Protein AF-A0AAV5UL45-F1 (afdb_monomer_lite)

pLDDT: mean 77.89, std 11.66, range [34.41, 91.12]

Radius of gyration: 17.94 Å; chains: 1; bounding box: 47×36×34 Å

Sequence (144 aa):
MAHTSVHDEYIKKHRHLAEHFKIYPDEARAEIAKLSVEAQKPAEAILEIIVSVEEPKARFDAIQKIKSDLSAPVKAEIDDHMAKIASKIGILTLEEIIQRLSKLADHIKAHPDEARARVATLSAATQQPAGDILKIFCSDKTAR

Structure (mmCIF, N/CA/C/O backbone):
data_AF-A0AAV5UL45-F1
#
_entry.id   AF-A0AAV5UL45-F1
#
loop_
_atom_site.group_PDB
_atom_site.id
_atom_site.type_symbol
_atom_site.label_atom_id
_atom_site.label_alt_id
_atom_site.label_comp_id
_atom_site.label_asym_id
_atom_site.label_entity_id
_atom_site.label_seq_id
_atom_site.pdbx_PDB_ins_code
_atom_site.Cartn_x
_atom_site.Cartn_y
_atom_site.Cartn_z
_atom_site.occupancy
_atom_site.B_iso_or_equiv
_atom_site.auth_seq_id
_atom_site.auth_comp_id
_atom_site.auth_asym_id
_atom_site.auth_atom_id
_atom_site.pdbx_PDB_model_num
ATOM 1 N N . MET A 1 1 ? 14.324 -21.915 -15.168 1.00 44.31 1 MET A N 1
ATOM 2 C CA . MET A 1 1 ? 12.864 -21.809 -14.949 1.00 44.31 1 MET A CA 1
ATOM 3 C C . MET A 1 1 ? 12.355 -20.775 -15.936 1.00 44.31 1 MET A C 1
ATOM 5 O O . MET A 1 1 ? 13.001 -19.745 -16.054 1.00 44.31 1 MET A O 1
ATOM 9 N N . ALA A 1 2 ? 11.325 -21.077 -16.728 1.00 43.69 2 ALA A N 1
ATOM 10 C CA . ALA A 1 2 ? 10.854 -20.166 -17.772 1.00 43.69 2 ALA A CA 1
ATOM 11 C C . ALA A 1 2 ? 10.256 -18.903 -17.131 1.00 43.69 2 ALA A C 1
ATOM 13 O O . ALA A 1 2 ? 9.296 -19.002 -16.366 1.00 43.69 2 ALA A O 1
ATOM 14 N N . HIS A 1 3 ? 10.851 -17.742 -17.404 1.00 48.44 3 HIS A N 1
ATOM 15 C CA . HIS A 1 3 ? 10.315 -16.455 -16.977 1.00 48.44 3 HIS A CA 1
ATOM 16 C C . HIS A 1 3 ? 9.018 -16.202 -17.751 1.00 48.44 3 HIS A C 1
ATOM 18 O O . HIS A 1 3 ? 9.002 -16.217 -18.981 1.00 48.44 3 HIS A O 1
ATOM 24 N N . THR A 1 4 ? 7.901 -16.0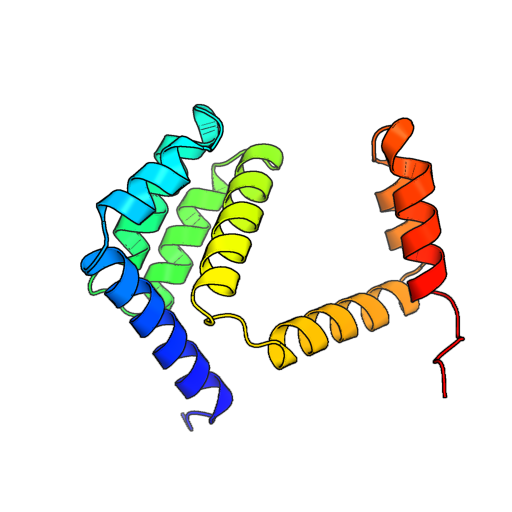76 -17.038 1.00 59.22 4 THR A N 1
ATOM 25 C CA . THR A 1 4 ? 6.629 -15.692 -17.651 1.00 59.22 4 THR A CA 1
ATOM 26 C C . THR A 1 4 ? 6.650 -14.186 -17.903 1.00 59.22 4 THR A C 1
ATOM 28 O O . THR A 1 4 ? 7.216 -13.439 -17.107 1.00 59.22 4 THR A O 1
ATOM 31 N N . SER A 1 5 ? 6.009 -13.712 -18.973 1.00 65.88 5 SER A N 1
ATOM 32 C CA . SER A 1 5 ? 5.936 -12.272 -19.290 1.00 65.88 5 SER A CA 1
ATOM 33 C C . SER A 1 5 ? 5.446 -11.426 -18.107 1.00 65.88 5 SER A C 1
ATOM 35 O O . SER A 1 5 ? 5.954 -10.337 -17.859 1.00 65.88 5 SER A O 1
ATOM 37 N N . VAL A 1 6 ? 4.520 -11.979 -17.320 1.00 58.84 6 VAL A N 1
ATOM 38 C CA . VAL A 1 6 ? 3.988 -11.390 -16.083 1.00 58.84 6 VAL A CA 1
ATOM 39 C C . VAL A 1 6 ? 5.075 -11.196 -15.018 1.00 58.84 6 VAL A C 1
ATOM 41 O O . VAL A 1 6 ? 5.104 -10.181 -14.324 1.00 58.84 6 VAL A O 1
ATOM 44 N N . HIS A 1 7 ? 5.979 -12.164 -14.870 1.00 61.00 7 HIS A N 1
ATOM 45 C CA . HIS A 1 7 ? 7.068 -12.095 -13.900 1.00 61.00 7 HIS A CA 1
ATOM 46 C C . HIS A 1 7 ? 8.117 -11.043 -14.290 1.00 61.00 7 HIS A C 1
ATOM 48 O O . HIS A 1 7 ? 8.574 -10.283 -13.435 1.00 61.00 7 HIS A O 1
ATOM 54 N N . ASP A 1 8 ? 8.451 -10.945 -15.576 1.00 70.50 8 ASP A N 1
ATOM 55 C CA . ASP A 1 8 ? 9.411 -9.953 -16.070 1.00 70.50 8 ASP A CA 1
ATOM 56 C C . ASP A 1 8 ? 8.861 -8.524 -15.974 1.00 70.50 8 ASP A C 1
ATOM 58 O O . ASP A 1 8 ? 9.580 -7.597 -15.589 1.00 70.50 8 ASP A O 1
ATOM 62 N N . GLU A 1 9 ? 7.567 -8.341 -16.251 1.00 70.81 9 GLU A N 1
ATOM 63 C CA . GLU A 1 9 ? 6.887 -7.057 -16.078 1.00 70.81 9 GLU A CA 1
ATOM 64 C C . GLU A 1 9 ? 6.873 -6.616 -14.606 1.00 70.81 9 GLU A C 1
ATOM 66 O O . GLU A 1 9 ? 7.181 -5.461 -14.298 1.00 70.81 9 GLU A O 1
ATOM 71 N N . TYR A 1 10 ? 6.612 -7.548 -13.685 1.00 68.06 10 TYR A N 1
ATOM 72 C CA . TYR A 1 10 ? 6.687 -7.309 -12.244 1.00 68.06 10 TYR A CA 1
ATOM 73 C C . TYR A 1 10 ? 8.091 -6.868 -11.800 1.00 68.06 10 TYR A C 1
ATOM 75 O O . TYR A 1 10 ? 8.235 -5.870 -11.087 1.00 68.06 10 TYR A O 1
ATOM 83 N N . ILE A 1 11 ? 9.146 -7.556 -12.253 1.00 72.06 11 ILE A N 1
ATOM 84 C CA . ILE A 1 11 ? 10.535 -7.182 -11.939 1.00 72.06 11 ILE A C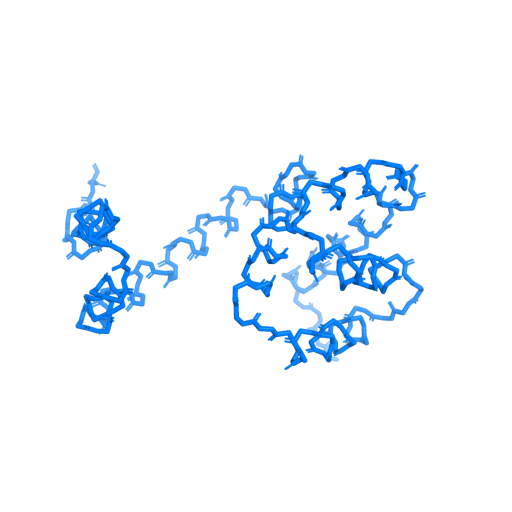A 1
ATOM 85 C C . ILE A 1 11 ? 10.861 -5.790 -12.488 1.00 72.06 11 ILE A C 1
ATOM 87 O O . ILE A 1 11 ? 11.455 -4.969 -11.781 1.00 72.06 11 ILE A O 1
ATOM 91 N N . LYS A 1 12 ? 10.456 -5.498 -13.729 1.00 78.88 12 LYS A N 1
ATOM 92 C CA . LYS A 1 12 ? 10.683 -4.196 -14.368 1.00 78.88 12 LYS A CA 1
ATOM 93 C C . LYS A 1 12 ? 10.020 -3.065 -13.583 1.00 78.88 12 LYS A C 1
ATOM 95 O O . LYS A 1 12 ? 10.658 -2.047 -13.328 1.00 78.88 12 LYS A O 1
ATOM 100 N N . LYS A 1 13 ? 8.780 -3.265 -13.139 1.00 75.25 13 LYS A N 1
ATOM 101 C CA . LYS A 1 13 ? 8.031 -2.328 -12.291 1.00 75.25 13 LYS A CA 1
ATOM 102 C C . LYS A 1 13 ? 8.714 -2.090 -10.944 1.00 75.25 13 LYS A C 1
ATOM 104 O O . LYS A 1 13 ? 8.924 -0.945 -10.561 1.00 75.25 13 LYS A O 1
ATOM 109 N N . HIS A 1 14 ? 9.154 -3.145 -10.260 1.00 74.00 14 HIS A N 1
ATOM 110 C CA . HIS A 1 14 ? 9.906 -3.010 -9.007 1.00 74.00 14 HIS A CA 1
ATOM 111 C C . HIS A 1 14 ? 11.245 -2.286 -9.177 1.00 74.00 14 HIS A C 1
ATOM 113 O O . HIS A 1 14 ? 11.676 -1.556 -8.282 1.00 74.00 14 HIS A O 1
ATOM 119 N N . ARG A 1 15 ? 11.914 -2.475 -10.319 1.00 80.12 15 ARG A N 1
ATOM 120 C CA . ARG A 1 15 ? 13.125 -1.723 -10.656 1.00 80.12 15 ARG A CA 1
ATOM 121 C C . ARG A 1 15 ? 12.807 -0.249 -10.902 1.00 80.12 15 ARG A C 1
ATOM 123 O O . ARG A 1 15 ? 13.486 0.598 -10.339 1.00 80.12 15 ARG A O 1
ATOM 130 N N . HIS A 1 16 ? 11.740 0.044 -11.644 1.00 81.62 16 HIS A N 1
ATOM 131 C CA . HIS A 1 16 ? 11.306 1.414 -11.911 1.00 81.62 16 HIS A CA 1
ATOM 132 C C . HIS A 1 16 ? 10.911 2.164 -10.630 1.00 81.62 16 HIS A C 1
ATOM 134 O O . HIS A 1 16 ? 11.285 3.319 -10.461 1.00 81.62 16 HIS A O 1
ATOM 140 N N . LEU A 1 17 ? 10.238 1.490 -9.685 1.00 79.81 17 LEU A N 1
ATOM 141 C CA . LEU A 1 17 ? 9.935 2.042 -8.358 1.00 79.81 17 LEU A CA 1
ATOM 142 C C . LEU A 1 17 ? 11.215 2.445 -7.615 1.00 79.81 17 LEU A C 1
ATOM 144 O O . LEU A 1 17 ? 11.319 3.548 -7.084 1.00 79.81 17 LEU A O 1
ATOM 148 N N . ALA A 1 18 ? 12.194 1.540 -7.591 1.00 81.06 18 ALA A N 1
ATOM 149 C CA . ALA A 1 18 ? 13.469 1.769 -6.924 1.00 81.06 18 ALA A CA 1
ATOM 150 C C . ALA A 1 18 ? 14.267 2.904 -7.583 1.00 81.06 18 ALA A C 1
ATOM 152 O O . ALA A 1 18 ? 14.852 3.727 -6.887 1.00 81.06 18 ALA A O 1
ATOM 153 N N . GLU A 1 19 ? 14.283 2.968 -8.915 1.00 84.38 19 GLU A N 1
ATOM 154 C CA . GLU A 1 19 ? 14.919 4.049 -9.675 1.00 84.38 19 GLU A CA 1
ATOM 155 C C . GLU A 1 19 ? 14.241 5.396 -9.415 1.00 84.38 19 GLU A C 1
ATOM 157 O O . GLU A 1 19 ? 14.930 6.376 -9.147 1.00 84.38 19 GLU A O 1
ATOM 162 N N . HIS A 1 20 ? 12.907 5.442 -9.412 1.00 83.62 20 HIS A N 1
ATOM 163 C CA . HIS A 1 20 ? 12.154 6.661 -9.128 1.00 83.62 20 HIS A CA 1
ATOM 164 C C . HIS A 1 20 ? 12.525 7.244 -7.759 1.00 83.62 20 HIS A C 1
ATOM 166 O O . HIS A 1 20 ? 12.880 8.416 -7.663 1.00 83.62 20 HIS A O 1
ATOM 172 N N . PHE A 1 21 ? 12.554 6.420 -6.710 1.00 83.25 21 PHE A N 1
ATOM 173 C CA . PHE A 1 21 ? 12.942 6.876 -5.374 1.00 83.25 21 PHE A CA 1
ATOM 174 C C . PHE A 1 21 ? 14.427 7.232 -5.232 1.00 83.25 21 PHE A C 1
ATOM 176 O O . PHE A 1 21 ? 14.770 8.058 -4.389 1.00 83.25 21 PHE A O 1
ATOM 183 N N . LYS A 1 22 ? 15.314 6.667 -6.061 1.00 85.31 22 LYS A N 1
ATOM 184 C CA . LYS A 1 22 ? 16.717 7.112 -6.135 1.00 85.31 22 LYS A CA 1
ATOM 185 C C . LYS A 1 22 ? 16.852 8.495 -6.760 1.00 85.31 22 LYS A C 1
ATOM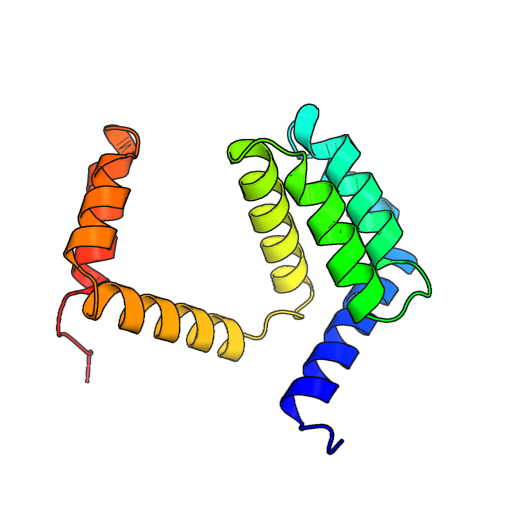 187 O O . LYS A 1 22 ? 17.721 9.256 -6.349 1.00 85.31 22 LYS A O 1
ATOM 192 N N . ILE A 1 23 ? 16.030 8.793 -7.765 1.00 86.81 23 ILE A N 1
ATOM 193 C CA . ILE A 1 23 ? 16.055 10.071 -8.486 1.00 86.81 23 ILE A CA 1
ATOM 194 C C . ILE A 1 23 ? 15.367 11.169 -7.663 1.00 86.81 23 ILE A C 1
ATOM 196 O O . ILE A 1 23 ? 15.840 12.303 -7.648 1.00 86.81 23 ILE A O 1
ATOM 200 N N . TYR A 1 24 ? 14.294 10.828 -6.944 1.00 85.50 24 TYR A N 1
ATOM 201 C CA . TYR A 1 24 ? 13.478 11.765 -6.165 1.00 85.50 24 TYR A CA 1
ATOM 202 C C . TYR A 1 24 ? 13.398 11.370 -4.674 1.00 85.50 24 TYR A C 1
ATOM 204 O O . TYR A 1 24 ? 12.310 11.096 -4.158 1.00 85.50 24 TYR A O 1
ATOM 212 N N . PRO A 1 25 ? 14.531 11.340 -3.943 1.00 83.31 25 PRO A N 1
ATOM 213 C CA . PRO A 1 25 ? 14.550 10.909 -2.543 1.00 83.31 25 PRO A CA 1
ATOM 214 C C . PRO A 1 25 ? 13.761 11.851 -1.623 1.00 83.31 25 PRO A C 1
ATOM 216 O O . PRO A 1 25 ? 13.163 11.404 -0.645 1.00 83.31 25 PRO A O 1
ATOM 219 N N . ASP A 1 26 ? 13.717 13.144 -1.946 1.00 85.38 26 ASP A N 1
ATOM 220 C CA . ASP A 1 26 ? 12.988 14.137 -1.154 1.00 85.38 26 ASP A CA 1
ATOM 221 C C . ASP A 1 26 ? 11.470 13.996 -1.301 1.00 85.38 26 ASP A C 1
ATOM 223 O O . ASP A 1 26 ? 10.747 14.209 -0.330 1.00 85.38 26 ASP A O 1
ATOM 227 N N . GLU A 1 27 ? 10.974 13.568 -2.470 1.00 84.75 27 GLU A N 1
ATOM 228 C CA . GLU A 1 27 ? 9.551 13.255 -2.650 1.00 84.75 27 GLU A CA 1
ATOM 229 C C . GLU A 1 27 ? 9.162 12.058 -1.778 1.00 84.75 27 GLU A C 1
ATOM 231 O O . GLU A 1 27 ? 8.182 12.125 -1.042 1.00 84.75 27 GLU A O 1
ATOM 236 N N . ALA A 1 28 ? 9.979 11.002 -1.771 1.00 83.00 28 ALA A N 1
ATOM 237 C CA . ALA A 1 28 ? 9.742 9.831 -0.931 1.00 83.00 28 ALA A CA 1
ATOM 238 C C . ALA A 1 28 ? 9.725 10.181 0.568 1.00 83.00 28 ALA A C 1
ATOM 240 O O . ALA A 1 28 ? 8.845 9.734 1.302 1.00 83.00 28 ALA A O 1
ATOM 241 N N . ARG A 1 29 ? 10.656 11.029 1.023 1.00 85.50 29 ARG A N 1
ATOM 242 C CA . ARG A 1 29 ? 10.705 11.512 2.414 1.00 85.50 29 ARG A CA 1
ATOM 243 C C . ARG A 1 29 ? 9.523 12.414 2.765 1.00 85.50 29 ARG A C 1
ATOM 245 O O . ARG A 1 29 ? 8.961 12.282 3.849 1.00 85.50 29 ARG A O 1
ATOM 252 N N . ALA A 1 30 ? 9.124 13.306 1.858 1.00 87.88 30 ALA A N 1
ATOM 253 C CA . ALA A 1 30 ? 7.963 14.170 2.052 1.00 87.88 30 ALA A CA 1
ATOM 254 C C . ALA A 1 30 ? 6.657 13.368 2.130 1.00 87.88 30 ALA A C 1
ATOM 256 O O . ALA A 1 30 ? 5.758 13.729 2.886 1.00 87.88 30 ALA A O 1
ATOM 257 N N . GLU A 1 31 ? 6.548 12.279 1.369 1.00 85.25 31 GLU A N 1
ATOM 258 C CA . GLU A 1 31 ? 5.422 11.349 1.444 1.00 85.25 31 GLU A CA 1
ATOM 259 C C . GLU A 1 31 ? 5.420 10.568 2.771 1.00 85.25 31 GLU A C 1
ATOM 261 O O . GLU A 1 31 ? 4.398 10.550 3.458 1.00 85.25 31 GLU A O 1
ATOM 266 N N . ILE A 1 32 ? 6.572 10.045 3.214 1.00 88.25 32 ILE A N 1
ATOM 267 C CA . ILE A 1 32 ? 6.717 9.394 4.530 1.00 88.25 32 ILE A CA 1
ATOM 268 C C . ILE A 1 32 ? 6.321 10.333 5.672 1.00 88.25 32 ILE A C 1
ATOM 270 O O . ILE A 1 32 ? 5.630 9.912 6.596 1.00 88.25 32 ILE A O 1
ATOM 274 N N . ALA A 1 33 ? 6.689 11.613 5.604 1.00 90.81 33 ALA A N 1
ATOM 275 C CA . ALA A 1 33 ? 6.349 12.596 6.633 1.00 90.81 33 ALA A CA 1
ATOM 276 C C . ALA A 1 33 ? 4.830 12.810 6.817 1.00 90.81 33 ALA A C 1
ATOM 278 O O . ALA A 1 33 ? 4.414 13.371 7.830 1.00 90.81 33 ALA A O 1
ATOM 279 N N . LYS A 1 34 ? 3.990 12.364 5.867 1.00 90.88 34 LYS A N 1
ATOM 280 C CA . LYS A 1 34 ? 2.520 12.398 5.984 1.00 90.88 34 LYS A CA 1
ATOM 281 C C . LYS A 1 34 ? 1.951 11.240 6.805 1.00 90.88 34 LYS A C 1
ATOM 283 O O . LYS A 1 34 ? 0.769 11.278 7.139 1.00 90.88 34 LYS A O 1
ATOM 288 N N . LEU A 1 35 ? 2.755 10.215 7.078 1.00 88.88 35 LEU A N 1
ATOM 289 C CA . LEU A 1 35 ? 2.372 9.080 7.909 1.00 88.88 35 LEU A CA 1
ATOM 290 C C . LEU A 1 35 ? 2.360 9.459 9.391 1.00 88.88 35 LEU A C 1
ATOM 292 O O . LEU A 1 35 ? 3.023 10.413 9.816 1.00 88.88 35 LEU A O 1
ATOM 296 N N . SER A 1 36 ? 1.652 8.667 10.194 1.00 89.44 36 SER A N 1
ATOM 297 C CA . SER A 1 36 ? 1.751 8.723 11.650 1.00 89.44 36 SER A CA 1
ATOM 298 C C . SER A 1 36 ? 3.203 8.560 12.118 1.00 89.44 36 SER A C 1
ATOM 300 O O . SER A 1 36 ? 4.010 7.875 11.489 1.00 89.44 36 SER A O 1
ATOM 302 N N . VAL A 1 37 ? 3.552 9.173 13.254 1.00 90.75 37 VAL A N 1
ATOM 303 C CA . VAL A 1 37 ? 4.921 9.126 13.811 1.00 90.75 37 VAL A CA 1
ATOM 304 C C . VAL A 1 37 ? 5.402 7.682 14.007 1.00 90.75 37 VAL A C 1
ATOM 306 O O . VAL A 1 37 ? 6.568 7.372 13.772 1.00 90.75 37 VAL A O 1
ATOM 309 N N . GLU A 1 38 ? 4.491 6.780 14.378 1.00 88.25 38 GLU A N 1
ATOM 310 C CA . GLU A 1 38 ? 4.770 5.351 14.549 1.00 88.25 38 GLU A CA 1
ATOM 311 C C . GLU A 1 38 ? 5.029 4.625 13.216 1.00 88.25 38 GLU A C 1
ATOM 313 O O . GLU A 1 38 ? 5.787 3.655 13.183 1.00 88.25 38 GLU A O 1
ATOM 318 N N . ALA A 1 39 ? 4.445 5.105 12.113 1.00 88.44 39 ALA A N 1
ATOM 319 C CA . ALA A 1 39 ? 4.600 4.549 10.770 1.00 88.44 39 ALA A CA 1
ATOM 320 C C . ALA A 1 39 ? 5.790 5.137 9.988 1.00 88.44 39 ALA A C 1
ATOM 322 O O . ALA A 1 39 ? 6.284 4.492 9.063 1.00 88.44 39 ALA A O 1
ATOM 323 N N . GLN A 1 40 ? 6.288 6.320 10.361 1.00 90.06 40 GLN A N 1
ATOM 324 C CA . GLN A 1 40 ? 7.391 6.991 9.660 1.00 90.06 40 GLN A CA 1
ATOM 325 C C . GLN A 1 40 ? 8.673 6.154 9.652 1.00 90.06 40 GLN A C 1
ATOM 327 O O . GLN A 1 40 ? 9.167 5.785 8.591 1.00 90.06 40 GLN A O 1
ATOM 332 N N . LYS A 1 41 ? 9.178 5.776 10.831 1.00 91.12 41 LYS A N 1
ATOM 333 C CA . LYS A 1 41 ? 10.421 4.999 10.961 1.00 91.12 41 LYS A CA 1
ATOM 334 C C . LYS A 1 41 ? 10.397 3.659 10.200 1.00 91.12 41 LYS A C 1
ATOM 336 O O . LYS A 1 41 ? 11.357 3.368 9.486 1.00 91.12 41 LYS A O 1
ATOM 341 N N . PRO A 1 42 ? 9.350 2.817 10.307 1.00 90.56 42 PRO A N 1
ATOM 342 C CA . PRO A 1 42 ? 9.284 1.605 9.494 1.00 90.56 42 PRO A CA 1
ATOM 343 C C . PRO A 1 42 ? 9.130 1.891 7.995 1.00 90.56 42 PRO A C 1
ATOM 345 O O . PRO A 1 42 ? 9.674 1.136 7.190 1.00 90.56 42 PRO A O 1
ATOM 348 N N . ALA A 1 43 ? 8.449 2.969 7.595 1.00 88.19 43 ALA A N 1
ATOM 349 C CA . ALA A 1 43 ? 8.365 3.360 6.189 1.00 88.19 43 ALA A CA 1
ATOM 350 C C . ALA A 1 43 ? 9.723 3.813 5.618 1.00 88.19 43 ALA A C 1
ATOM 352 O O . ALA A 1 43 ? 10.047 3.449 4.489 1.00 88.19 43 ALA A O 1
ATOM 353 N N . GLU A 1 44 ? 10.549 4.520 6.396 1.00 90.00 44 GLU A N 1
ATOM 354 C CA . GLU A 1 44 ? 11.928 4.870 6.016 1.00 90.00 44 GLU A CA 1
ATOM 355 C C . GLU A 1 44 ? 12.781 3.620 5.789 1.00 90.00 44 GLU A C 1
ATOM 357 O O . GLU A 1 44 ? 13.420 3.488 4.747 1.00 90.00 44 GLU A O 1
ATOM 362 N N . ALA A 1 45 ? 12.724 2.655 6.710 1.00 90.25 45 ALA A N 1
ATOM 363 C CA . ALA A 1 45 ? 13.452 1.396 6.570 1.00 90.25 45 ALA A CA 1
ATOM 364 C C . ALA A 1 45 ? 12.988 0.588 5.340 1.00 90.25 45 ALA A C 1
ATOM 366 O O . ALA A 1 45 ? 13.798 -0.014 4.633 1.00 90.25 45 ALA A O 1
ATOM 367 N N . ILE A 1 46 ? 11.686 0.600 5.036 1.00 87.81 46 ILE A N 1
ATOM 368 C CA . ILE A 1 46 ? 11.147 -0.013 3.814 1.00 87.81 46 ILE A CA 1
ATOM 369 C C . ILE A 1 46 ? 11.660 0.715 2.567 1.00 87.81 46 ILE A C 1
ATOM 371 O O . ILE A 1 46 ? 12.041 0.055 1.599 1.00 87.81 46 ILE A O 1
ATOM 375 N N . LEU A 1 47 ? 11.698 2.049 2.573 1.00 87.25 47 LEU A N 1
ATOM 376 C CA . LEU A 1 47 ? 12.219 2.839 1.459 1.00 87.25 47 LEU A CA 1
ATOM 377 C C . LEU A 1 47 ? 13.693 2.516 1.188 1.00 87.25 47 LEU A C 1
ATOM 379 O O . LEU A 1 47 ? 14.049 2.280 0.033 1.00 87.25 47 LEU A O 1
ATOM 383 N N . GLU A 1 48 ? 14.521 2.436 2.233 1.00 89.25 48 GLU A N 1
ATOM 384 C CA . GLU A 1 48 ? 15.931 2.037 2.135 1.00 89.25 48 GLU A CA 1
ATOM 385 C C . GLU A 1 48 ? 16.092 0.657 1.485 1.00 89.25 48 GLU A C 1
ATOM 387 O O . GLU A 1 48 ? 16.912 0.485 0.579 1.00 89.25 48 GLU A O 1
ATOM 392 N N . ILE A 1 49 ? 15.260 -0.313 1.877 1.00 86.19 49 ILE A N 1
ATOM 393 C CA . ILE A 1 49 ? 15.249 -1.643 1.256 1.00 86.19 49 ILE A CA 1
ATOM 394 C C . ILE A 1 49 ? 14.819 -1.558 -0.209 1.00 86.19 49 ILE A C 1
ATOM 396 O O . ILE A 1 49 ? 15.414 -2.218 -1.054 1.00 86.19 49 ILE A O 1
ATOM 400 N N . ILE A 1 50 ? 13.806 -0.757 -0.548 1.00 83.25 50 ILE A N 1
ATOM 401 C CA . ILE A 1 50 ? 13.314 -0.642 -1.929 1.00 83.25 50 ILE A CA 1
ATOM 402 C C . ILE A 1 50 ? 14.405 -0.109 -2.861 1.00 83.25 50 ILE A C 1
ATOM 404 O O . ILE A 1 50 ? 14.553 -0.643 -3.967 1.00 83.25 50 ILE A O 1
ATOM 408 N N . VAL A 1 51 ? 15.163 0.902 -2.422 1.00 85.69 51 VAL A N 1
ATOM 409 C CA . VAL A 1 51 ? 16.251 1.513 -3.204 1.00 85.69 51 VAL A CA 1
ATOM 410 C C . VAL A 1 51 ? 17.564 0.729 -3.139 1.00 85.69 51 VAL A C 1
ATOM 412 O O . VAL A 1 51 ? 18.502 1.051 -3.874 1.00 85.69 51 VAL A O 1
ATOM 415 N N . SER A 1 52 ? 17.660 -0.308 -2.309 1.00 85.94 52 SER A N 1
ATOM 416 C CA . SER A 1 52 ? 18.861 -1.136 -2.233 1.00 85.94 52 SER A CA 1
ATOM 417 C C . SER A 1 52 ? 19.151 -1.845 -3.568 1.00 85.94 52 SER A C 1
ATOM 419 O O . SER A 1 52 ? 18.311 -1.937 -4.471 1.00 85.94 52 SER A O 1
ATOM 421 N N . VAL A 1 53 ? 20.385 -2.326 -3.724 1.00 77.12 53 VAL A N 1
ATOM 422 C CA . VAL A 1 53 ? 20.814 -3.103 -4.903 1.00 77.12 53 VAL A CA 1
ATOM 423 C C . VAL A 1 53 ? 20.419 -4.582 -4.816 1.00 77.12 53 VAL A C 1
ATOM 425 O O . VAL A 1 53 ? 20.824 -5.372 -5.663 1.00 77.12 53 VAL A O 1
ATOM 428 N N . GLU A 1 54 ? 19.646 -4.969 -3.801 1.00 77.44 54 GLU A N 1
ATOM 429 C CA . GLU A 1 54 ? 19.267 -6.360 -3.583 1.00 77.44 54 GLU A CA 1
ATOM 430 C C . GLU A 1 54 ? 18.260 -6.875 -4.623 1.00 77.44 54 GLU A C 1
ATOM 432 O O . GLU A 1 54 ? 17.431 -6.146 -5.188 1.00 77.44 54 GLU A O 1
ATOM 437 N N . GLU A 1 55 ? 18.293 -8.188 -4.843 1.00 75.75 55 GLU A N 1
ATOM 438 C CA . GLU A 1 55 ? 17.333 -8.878 -5.700 1.00 75.75 55 GLU A CA 1
ATOM 439 C C . GLU A 1 55 ? 15.890 -8.703 -5.179 1.00 75.75 55 GLU A C 1
ATOM 441 O O . GLU A 1 55 ? 15.673 -8.664 -3.963 1.00 75.75 55 GLU A O 1
ATOM 446 N N . PRO A 1 56 ? 14.868 -8.631 -6.059 1.00 71.62 56 PRO A N 1
ATOM 447 C CA . PRO A 1 56 ? 13.481 -8.363 -5.659 1.00 71.62 56 PRO A CA 1
ATOM 448 C C . PRO A 1 56 ? 12.948 -9.285 -4.556 1.00 71.62 56 PRO A C 1
ATOM 450 O O . PRO A 1 56 ? 12.162 -8.853 -3.715 1.00 71.62 56 PRO A O 1
ATOM 453 N N . LYS A 1 57 ? 13.390 -10.549 -4.540 1.00 73.88 57 LYS A N 1
ATOM 454 C CA . LYS A 1 57 ? 13.009 -11.520 -3.510 1.00 73.88 57 LYS A CA 1
ATOM 455 C C . LYS A 1 57 ? 13.590 -11.173 -2.136 1.00 73.88 57 LYS A C 1
ATOM 457 O O . LYS A 1 57 ? 12.853 -11.189 -1.160 1.00 73.88 57 LYS A O 1
ATOM 462 N N . ALA A 1 58 ? 14.870 -10.809 -2.072 1.00 77.88 58 ALA A N 1
ATOM 463 C CA . ALA A 1 58 ? 15.513 -10.403 -0.822 1.00 77.88 58 ALA A CA 1
ATOM 464 C C . ALA A 1 58 ? 14.856 -9.136 -0.249 1.00 77.88 58 ALA A C 1
ATOM 466 O O . ALA A 1 58 ? 14.513 -9.099 0.932 1.00 77.88 58 ALA A O 1
ATOM 467 N N . ARG A 1 59 ? 14.536 -8.162 -1.116 1.00 77.56 59 ARG A N 1
ATOM 468 C CA . ARG A 1 59 ? 13.768 -6.968 -0.728 1.00 77.56 59 ARG A CA 1
ATOM 469 C C . ARG A 1 59 ? 12.388 -7.318 -0.178 1.00 77.56 59 ARG A C 1
ATOM 471 O O . ARG A 1 59 ? 11.978 -6.763 0.837 1.00 77.56 59 ARG A O 1
ATOM 478 N N . PHE A 1 60 ? 11.671 -8.242 -0.821 1.00 76.38 60 PHE A N 1
ATOM 479 C CA . PHE A 1 60 ? 10.370 -8.702 -0.336 1.00 76.38 60 PHE A CA 1
ATOM 480 C C . PHE A 1 60 ? 10.473 -9.323 1.062 1.00 76.38 60 PHE A C 1
ATOM 482 O O . PHE A 1 60 ? 9.735 -8.913 1.956 1.00 76.38 60 PHE A O 1
ATOM 489 N N . ASP A 1 61 ? 11.405 -10.255 1.266 1.00 77.38 61 ASP A N 1
ATOM 490 C CA . ASP A 1 61 ? 11.582 -10.946 2.546 1.00 77.38 61 ASP A CA 1
ATOM 491 C C . ASP A 1 61 ? 11.967 -9.960 3.668 1.00 77.38 61 ASP A C 1
ATOM 493 O O . ASP A 1 61 ? 11.412 -10.012 4.769 1.00 77.38 61 ASP A O 1
ATOM 497 N N . ALA A 1 62 ? 12.847 -8.997 3.377 1.00 82.88 62 ALA A N 1
ATOM 498 C CA . ALA A 1 62 ? 13.238 -7.950 4.319 1.00 82.88 62 ALA A CA 1
ATOM 499 C C . ALA A 1 62 ? 12.068 -7.013 4.684 1.00 82.88 62 ALA A C 1
ATOM 501 O O . ALA A 1 62 ? 11.865 -6.704 5.859 1.00 82.88 62 ALA A O 1
ATOM 502 N N . ILE A 1 63 ? 11.241 -6.619 3.708 1.00 81.69 63 ILE A N 1
ATOM 503 C CA . ILE A 1 63 ? 10.028 -5.821 3.958 1.00 81.69 63 ILE A CA 1
ATOM 504 C C . ILE A 1 63 ? 9.021 -6.606 4.807 1.00 81.69 63 ILE A C 1
ATOM 506 O O . ILE A 1 63 ? 8.416 -6.037 5.717 1.00 81.69 63 ILE A O 1
ATOM 510 N N . GLN A 1 64 ? 8.830 -7.903 4.541 1.00 82.75 64 GLN A N 1
ATOM 511 C CA . GLN A 1 64 ? 7.934 -8.736 5.352 1.00 82.75 64 GLN A CA 1
ATOM 512 C C . GLN A 1 64 ? 8.409 -8.834 6.800 1.00 82.75 64 GLN A C 1
ATOM 514 O O . GLN A 1 64 ? 7.581 -8.771 7.706 1.00 82.75 64 GLN A O 1
ATOM 519 N N . LYS A 1 65 ? 9.724 -8.915 7.018 1.00 89.12 65 LYS A N 1
ATOM 520 C CA . LYS A 1 65 ? 10.314 -8.913 8.358 1.00 89.12 65 LYS A CA 1
ATOM 521 C C . LYS A 1 65 ? 10.076 -7.600 9.104 1.00 89.12 65 LYS A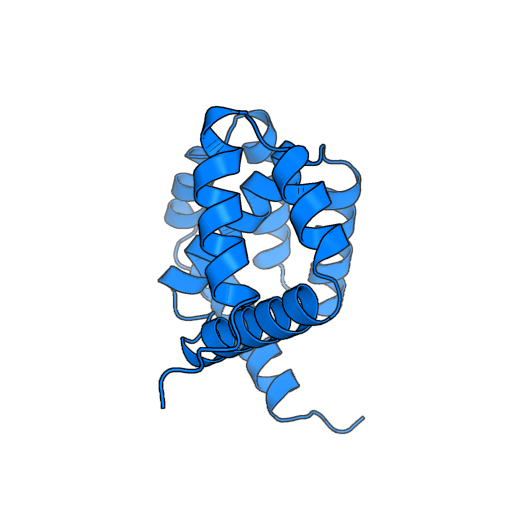 C 1
ATOM 523 O O . LYS A 1 65 ? 9.752 -7.630 10.279 1.00 89.12 65 LYS A O 1
ATOM 528 N N . ILE A 1 66 ? 10.168 -6.447 8.439 1.00 87.94 66 ILE A N 1
ATOM 529 C CA . ILE A 1 66 ? 9.784 -5.177 9.080 1.00 87.94 66 ILE A CA 1
ATOM 530 C C . ILE A 1 66 ? 8.303 -5.215 9.461 1.00 87.94 66 ILE A C 1
ATOM 532 O O . ILE A 1 66 ? 7.936 -4.864 10.575 1.00 87.94 66 ILE A O 1
ATOM 536 N N . LYS A 1 67 ? 7.442 -5.674 8.547 1.00 82.44 67 LYS A N 1
ATOM 537 C CA . LYS A 1 67 ? 5.989 -5.687 8.751 1.00 82.44 67 LYS A CA 1
ATOM 538 C C . LYS A 1 67 ? 5.503 -6.705 9.780 1.00 82.44 67 LYS A C 1
ATOM 540 O O . LYS A 1 67 ? 4.375 -6.548 10.244 1.00 82.44 67 LYS A O 1
ATOM 545 N N . SER A 1 68 ? 6.273 -7.747 10.101 1.00 85.31 68 SER A N 1
ATOM 546 C CA . SER A 1 68 ? 5.881 -8.727 11.125 1.00 85.31 68 SER A CA 1
ATOM 547 C C . SER A 1 68 ? 5.879 -8.134 12.527 1.00 85.31 68 SER A C 1
ATOM 549 O O . SER A 1 68 ? 5.115 -8.592 13.371 1.00 85.31 68 SER A O 1
ATOM 551 N N . ASP A 1 69 ? 6.688 -7.098 12.744 1.00 88.38 69 ASP A N 1
ATOM 552 C CA . ASP A 1 69 ? 6.898 -6.492 14.058 1.00 88.38 69 ASP A CA 1
ATOM 553 C C . ASP A 1 69 ? 5.983 -5.272 14.286 1.00 88.38 69 ASP A C 1
ATOM 555 O O . ASP A 1 69 ? 6.008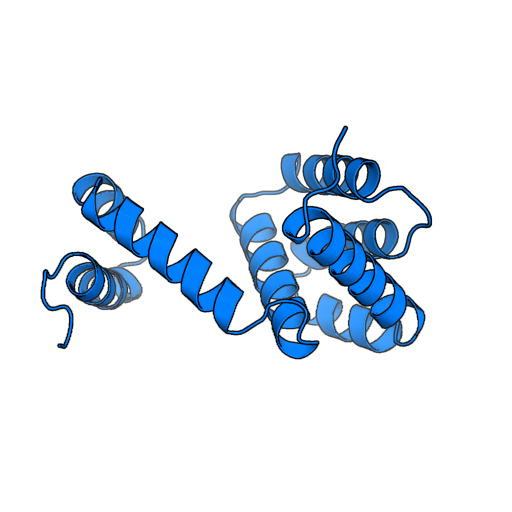 -4.654 15.350 1.00 88.38 69 ASP A O 1
ATOM 559 N N . LEU A 1 70 ? 5.157 -4.917 13.292 1.00 87.00 70 LEU A N 1
ATOM 560 C CA . LEU A 1 70 ? 4.255 -3.766 13.337 1.00 87.00 70 LEU A CA 1
ATOM 561 C C . LEU A 1 70 ? 2.848 -4.159 13.778 1.00 87.00 70 LEU A C 1
ATOM 563 O O . LEU A 1 70 ? 2.334 -5.233 13.456 1.00 87.00 70 LEU A O 1
ATOM 567 N N . SER A 1 71 ? 2.177 -3.228 14.455 1.00 88.12 71 SER A N 1
ATOM 568 C CA . SER A 1 71 ? 0.751 -3.353 14.736 1.00 88.12 71 SER A CA 1
ATOM 569 C C . SER A 1 71 ? -0.059 -3.346 13.430 1.00 88.12 71 SER A C 1
ATOM 571 O O . SER A 1 71 ? 0.331 -2.737 12.428 1.00 88.12 71 SER A O 1
ATOM 573 N N . ALA A 1 72 ? -1.215 -4.015 13.430 1.00 81.69 72 ALA A N 1
ATOM 574 C CA . ALA A 1 72 ? -2.078 -4.081 12.250 1.00 81.69 72 ALA A CA 1
ATOM 575 C C . ALA A 1 72 ? -2.482 -2.694 11.690 1.00 81.69 72 ALA A C 1
ATOM 577 O O . ALA A 1 72 ? -2.452 -2.547 10.466 1.00 81.69 72 ALA A O 1
ATOM 578 N N . PRO A 1 73 ? -2.792 -1.670 12.518 1.00 82.56 73 PRO A N 1
ATOM 579 C CA . PRO A 1 73 ? -3.090 -0.325 12.020 1.00 82.56 73 PRO A CA 1
ATOM 580 C C . PRO A 1 73 ? -1.907 0.330 11.298 1.00 82.56 73 PRO A C 1
ATOM 582 O O . PRO A 1 73 ? -2.082 0.858 10.204 1.00 82.56 73 PRO A O 1
ATOM 585 N N . VAL A 1 74 ? -0.698 0.235 11.864 1.00 81.38 74 VAL A N 1
ATOM 586 C CA . VAL A 1 74 ? 0.520 0.822 11.276 1.00 81.38 74 VAL A CA 1
ATOM 587 C C . VAL A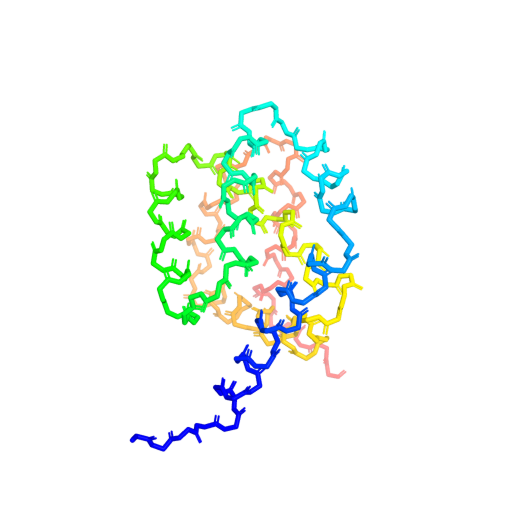 1 74 ? 0.872 0.129 9.961 1.00 81.38 74 VAL A C 1
ATOM 589 O O . VAL A 1 74 ? 1.204 0.779 8.971 1.00 81.38 74 VAL A O 1
ATOM 592 N N . LYS A 1 75 ? 0.740 -1.202 9.911 1.00 81.75 75 LYS A N 1
ATOM 593 C CA . LYS A 1 75 ? 0.954 -1.973 8.682 1.00 81.75 75 LYS A CA 1
ATOM 594 C C . LYS A 1 75 ? -0.015 -1.560 7.571 1.00 81.75 75 LYS A C 1
ATOM 596 O O . LYS A 1 75 ? 0.422 -1.365 6.440 1.00 81.75 75 LYS A O 1
ATOM 601 N N . ALA A 1 76 ? -1.302 -1.418 7.894 1.00 77.88 76 ALA A N 1
ATOM 602 C CA . ALA A 1 76 ? -2.324 -1.010 6.933 1.00 77.88 76 ALA A CA 1
ATOM 603 C C . ALA A 1 76 ? -2.068 0.406 6.394 1.00 77.88 76 ALA A C 1
ATOM 605 O O . ALA A 1 76 ? -2.140 0.619 5.188 1.00 77.88 76 ALA A O 1
ATOM 606 N N . GLU A 1 77 ? -1.695 1.346 7.266 1.00 85.94 77 GLU A N 1
ATOM 607 C CA . GLU A 1 77 ? -1.355 2.716 6.872 1.00 85.94 77 GLU A CA 1
ATOM 608 C C . GLU A 1 77 ? -0.182 2.748 5.874 1.00 85.94 77 GLU A C 1
ATOM 610 O O . GLU A 1 77 ? -0.270 3.393 4.826 1.00 85.94 77 GLU A O 1
ATOM 615 N N . ILE A 1 78 ? 0.891 2.001 6.159 1.00 80.44 78 ILE A N 1
ATOM 616 C CA . ILE A 1 78 ? 2.063 1.894 5.277 1.00 80.44 78 ILE A CA 1
ATOM 617 C C . ILE A 1 78 ? 1.688 1.244 3.939 1.00 80.44 78 ILE A C 1
ATOM 619 O O . ILE A 1 78 ? 2.099 1.730 2.884 1.00 80.44 78 ILE A O 1
ATOM 623 N N . ASP A 1 79 ? 0.912 0.158 3.960 1.00 80.56 79 ASP A N 1
ATOM 624 C CA . ASP A 1 79 ? 0.493 -0.555 2.747 1.00 80.56 79 ASP A CA 1
ATOM 625 C C . ASP A 1 79 ? -0.374 0.324 1.835 1.00 80.56 79 ASP A C 1
ATOM 627 O O . ASP A 1 79 ? -0.114 0.407 0.630 1.00 80.56 79 ASP A O 1
ATOM 631 N N . ASP A 1 80 ? -1.346 1.035 2.407 1.00 80.62 80 ASP A N 1
ATOM 632 C CA . ASP A 1 80 ? -2.207 1.968 1.677 1.00 80.62 80 ASP A CA 1
ATOM 633 C C . ASP A 1 80 ? -1.403 3.117 1.068 1.00 80.62 80 ASP A C 1
ATOM 635 O O . ASP A 1 80 ? -1.633 3.522 -0.077 1.00 80.62 80 ASP A O 1
ATOM 639 N N . HIS A 1 81 ? -0.443 3.652 1.818 1.00 81.44 81 HIS A N 1
ATOM 640 C CA . HIS A 1 81 ? 0.394 4.744 1.347 1.00 81.44 81 HIS A CA 1
ATOM 641 C C . HIS A 1 81 ? 1.315 4.302 0.200 1.00 81.44 81 HIS A C 1
ATOM 643 O O . HIS A 1 81 ? 1.374 4.956 -0.845 1.00 81.44 81 HIS A O 1
ATOM 649 N N . MET A 1 82 ? 1.949 3.134 0.328 1.00 76.62 82 MET A N 1
ATOM 650 C CA . MET A 1 82 ? 2.768 2.548 -0.736 1.00 76.62 82 MET A CA 1
ATOM 651 C C . MET A 1 82 ? 1.947 2.237 -1.993 1.00 76.62 82 MET A C 1
ATOM 653 O O . MET A 1 82 ? 2.421 2.460 -3.110 1.00 76.62 82 MET A O 1
ATOM 657 N N . ALA A 1 83 ? 0.704 1.771 -1.837 1.00 74.50 83 ALA A N 1
ATOM 658 C CA . ALA A 1 83 ? -0.202 1.542 -2.958 1.00 74.50 83 ALA A CA 1
ATOM 659 C C . ALA A 1 83 ? -0.558 2.846 -3.693 1.00 74.50 83 ALA A C 1
ATOM 661 O O . ALA A 1 83 ? -0.566 2.872 -4.926 1.00 74.50 83 ALA A O 1
ATOM 662 N N . LYS A 1 84 ? -0.790 3.946 -2.962 1.00 78.56 84 LYS A N 1
ATOM 663 C CA . LYS A 1 84 ? -1.041 5.272 -3.555 1.00 78.56 84 LYS A CA 1
ATOM 664 C C . LYS A 1 84 ? 0.154 5.770 -4.360 1.00 78.56 84 LYS A C 1
ATOM 666 O O . LYS A 1 84 ? -0.036 6.232 -5.485 1.00 78.56 84 LYS A O 1
ATOM 671 N N . ILE A 1 85 ? 1.372 5.630 -3.833 1.00 76.81 85 ILE A N 1
ATOM 672 C CA . ILE A 1 85 ? 2.585 6.023 -4.562 1.00 76.81 85 ILE A CA 1
ATOM 673 C C . ILE A 1 85 ? 2.742 5.174 -5.826 1.00 76.81 85 ILE A C 1
ATOM 675 O O . ILE A 1 85 ? 2.897 5.731 -6.909 1.00 76.81 85 ILE A O 1
ATOM 679 N N . ALA A 1 86 ? 2.614 3.847 -5.716 1.00 72.75 86 ALA A N 1
ATOM 680 C CA . ALA A 1 86 ? 2.699 2.938 -6.860 1.00 72.75 86 ALA A CA 1
ATOM 681 C C . ALA A 1 86 ? 1.656 3.254 -7.948 1.00 72.75 86 ALA A C 1
ATOM 683 O O . ALA A 1 86 ? 1.955 3.155 -9.138 1.00 72.75 86 ALA A O 1
ATOM 684 N N . SER A 1 87 ? 0.449 3.674 -7.560 1.00 74.31 87 SER A N 1
ATOM 685 C CA . SER A 1 87 ? -0.569 4.147 -8.501 1.00 74.31 87 SER A CA 1
ATOM 686 C C . SER A 1 87 ? -0.188 5.478 -9.154 1.00 74.31 87 SER A C 1
ATOM 688 O O . SER A 1 87 ? -0.345 5.611 -10.365 1.00 74.31 87 SER A O 1
ATOM 690 N N . LYS A 1 88 ? 0.320 6.455 -8.388 1.00 74.12 88 LYS A N 1
ATOM 691 C CA . LYS A 1 88 ? 0.700 7.792 -8.887 1.00 74.12 88 LYS A CA 1
ATOM 692 C C . LYS A 1 88 ? 1.785 7.720 -9.964 1.00 74.12 88 LYS A C 1
ATOM 694 O O . LYS A 1 88 ? 1.729 8.458 -10.940 1.00 74.12 88 LYS A O 1
ATOM 699 N N . ILE A 1 89 ? 2.743 6.812 -9.801 1.00 71.25 89 ILE A N 1
ATOM 700 C CA . ILE A 1 89 ? 3.868 6.620 -10.732 1.00 71.25 89 ILE A CA 1
ATOM 701 C C . ILE A 1 89 ? 3.583 5.573 -11.823 1.00 71.25 89 ILE A C 1
ATOM 703 O O . ILE A 1 89 ? 4.490 5.170 -12.544 1.00 71.25 89 ILE A O 1
ATOM 707 N N . GLY A 1 90 ? 2.331 5.111 -11.946 1.00 66.69 90 GLY A N 1
ATOM 708 C CA . GLY A 1 90 ? 1.902 4.209 -13.021 1.00 66.69 90 GLY A CA 1
ATOM 709 C C . GLY A 1 90 ? 2.447 2.782 -12.921 1.00 66.69 90 GLY A C 1
ATOM 710 O O . GLY A 1 90 ? 2.436 2.044 -13.903 1.00 66.69 90 GLY A O 1
ATOM 711 N N . ILE A 1 91 ? 2.925 2.380 -11.741 1.00 68.06 91 ILE A N 1
ATOM 712 C CA . ILE A 1 91 ? 3.422 1.025 -11.478 1.00 68.06 91 ILE A CA 1
ATOM 713 C C . ILE A 1 91 ? 2.271 0.049 -11.218 1.00 68.06 91 ILE A C 1
ATOM 715 O O . ILE A 1 91 ? 2.397 -1.133 -11.527 1.00 68.06 91 ILE A O 1
ATOM 719 N N . LEU A 1 92 ? 1.133 0.542 -10.722 1.00 63.78 92 LEU A N 1
ATOM 720 C CA . LEU A 1 92 ? -0.146 -0.163 -10.796 1.00 63.78 92 LEU A CA 1
ATOM 721 C C . LEU A 1 92 ? -0.888 0.308 -12.048 1.00 63.78 92 LEU A C 1
ATOM 723 O O . LEU A 1 92 ? -1.377 1.435 -12.097 1.00 63.78 92 LEU A O 1
ATOM 727 N N . THR A 1 93 ? -0.967 -0.546 -13.065 1.00 57.09 93 THR A N 1
ATOM 728 C CA . THR A 1 93 ? -1.775 -0.263 -14.257 1.00 57.09 93 THR A CA 1
ATOM 729 C C . THR A 1 93 ? -3.265 -0.353 -13.917 1.00 57.09 93 THR A C 1
ATOM 731 O O . THR A 1 93 ? -3.670 -1.090 -13.014 1.00 57.09 93 THR A O 1
ATOM 734 N N . LEU A 1 94 ? -4.107 0.375 -14.658 1.00 47.53 94 LEU A N 1
ATOM 735 C CA . LEU A 1 94 ? -5.568 0.279 -14.538 1.00 47.53 94 LEU A CA 1
ATOM 736 C C . LEU A 1 94 ? -6.046 -1.178 -14.651 1.00 47.53 94 LEU A C 1
ATOM 738 O O . LEU A 1 94 ? -6.928 -1.600 -13.911 1.00 47.53 94 LEU A O 1
ATOM 742 N N . GLU A 1 95 ? -5.419 -1.962 -15.526 1.00 50.88 95 GLU A N 1
ATOM 743 C CA . GLU A 1 95 ? -5.727 -3.376 -15.718 1.00 50.88 95 GLU A CA 1
ATOM 744 C C . GLU A 1 95 ? -5.409 -4.221 -14.475 1.00 50.88 95 GLU A C 1
ATOM 746 O O . GLU A 1 95 ? -6.215 -5.054 -14.071 1.00 50.88 95 GLU A O 1
ATOM 751 N N . GLU A 1 96 ? -4.297 -3.960 -13.786 1.00 59.69 96 GLU A N 1
ATOM 752 C CA . GLU A 1 96 ? -3.959 -4.642 -12.530 1.00 59.69 96 GLU A CA 1
ATOM 753 C C . GLU A 1 96 ? -4.882 -4.238 -11.375 1.00 59.69 96 GLU A C 1
ATOM 755 O O . GLU A 1 96 ? -5.221 -5.074 -10.533 1.00 59.69 96 GLU A O 1
ATOM 760 N N . ILE A 1 97 ? -5.325 -2.978 -11.339 1.00 62.28 97 ILE A N 1
ATOM 761 C CA . ILE A 1 97 ? -6.349 -2.515 -10.393 1.00 62.28 97 ILE A CA 1
ATOM 762 C C . ILE A 1 97 ? -7.661 -3.263 -10.659 1.00 62.28 97 ILE A C 1
ATOM 764 O O . ILE A 1 97 ? -8.245 -3.821 -9.729 1.00 62.28 97 ILE A O 1
ATOM 768 N N . ILE A 1 98 ? -8.077 -3.361 -11.924 1.00 63.06 98 ILE A N 1
ATOM 769 C CA . ILE A 1 98 ? -9.266 -4.113 -12.343 1.00 63.06 98 ILE A CA 1
ATOM 770 C C . ILE A 1 98 ? -9.131 -5.601 -11.992 1.00 63.06 98 ILE A C 1
ATOM 772 O O . ILE A 1 98 ? -10.073 -6.182 -11.455 1.00 63.06 98 ILE A O 1
ATOM 776 N N . GLN A 1 99 ? -7.971 -6.227 -12.212 1.00 67.06 99 GLN A N 1
ATOM 777 C CA . GLN A 1 99 ? -7.739 -7.633 -11.858 1.00 67.06 99 GLN A CA 1
ATOM 778 C C . GLN A 1 99 ? -7.807 -7.872 -10.345 1.00 67.06 99 GLN A C 1
ATOM 780 O O . GLN A 1 99 ? -8.386 -8.866 -9.904 1.00 67.06 99 GLN A O 1
ATOM 785 N N . ARG A 1 100 ? -7.236 -6.977 -9.529 1.00 74.06 100 ARG A N 1
ATOM 786 C CA . ARG A 1 100 ? -7.316 -7.074 -8.062 1.00 74.06 100 ARG A CA 1
ATOM 787 C C . ARG A 1 100 ? -8.746 -6.888 -7.566 1.00 74.06 100 ARG A C 1
ATOM 789 O O . ARG A 1 100 ? -9.192 -7.675 -6.736 1.00 74.06 100 ARG A O 1
ATOM 796 N N . LEU A 1 101 ? -9.466 -5.903 -8.104 1.00 69.69 101 LEU A N 1
ATOM 797 C CA . LEU A 1 101 ? -10.880 -5.679 -7.798 1.00 69.69 101 LEU A CA 1
ATOM 798 C C . LEU A 1 101 ? -11.747 -6.870 -8.219 1.00 69.69 101 LEU A C 1
ATOM 800 O O . LEU A 1 101 ? -12.636 -7.255 -7.470 1.00 69.69 101 LEU A O 1
ATOM 804 N N . SER A 1 102 ? -11.449 -7.494 -9.361 1.00 70.25 102 SER A N 1
ATOM 805 C CA . SER A 1 102 ? -12.158 -8.691 -9.832 1.00 70.25 102 SER A CA 1
ATOM 806 C C . SER A 1 102 ? -11.919 -9.883 -8.904 1.00 70.25 102 SER A C 1
ATOM 808 O O . SER A 1 102 ? -12.873 -10.496 -8.444 1.00 70.25 102 SER A O 1
ATOM 810 N N . LYS A 1 103 ? -10.663 -10.153 -8.518 1.00 75.88 103 LYS A N 1
ATOM 811 C CA . LYS A 1 103 ? -10.344 -11.219 -7.549 1.00 75.88 103 LYS A CA 1
ATOM 812 C C . LYS A 1 103 ? -10.991 -10.983 -6.185 1.00 75.88 103 LYS A C 1
ATOM 814 O O . LYS A 1 103 ? -11.451 -11.928 -5.552 1.00 75.88 103 LYS A O 1
ATOM 819 N N . LEU A 1 104 ? -11.022 -9.730 -5.731 1.00 77.69 104 LEU A N 1
ATOM 820 C CA . LEU A 1 104 ? -11.706 -9.355 -4.497 1.00 77.69 104 LEU A CA 1
ATOM 821 C C . LEU A 1 104 ? -13.219 -9.585 -4.614 1.00 77.69 104 LEU A C 1
ATOM 823 O O . LEU A 1 104 ? -13.815 -10.143 -3.697 1.00 77.69 104 LEU A O 1
ATOM 827 N N . ALA A 1 105 ? -13.825 -9.206 -5.741 1.00 76.69 105 ALA A N 1
ATOM 828 C CA . ALA A 1 105 ? -15.238 -9.442 -6.014 1.00 76.69 105 ALA A CA 1
ATOM 829 C C . ALA A 1 105 ? -15.578 -10.939 -5.996 1.00 76.69 105 ALA A C 1
ATOM 831 O O . ALA A 1 105 ? -16.522 -11.339 -5.317 1.00 76.69 105 ALA A O 1
ATOM 832 N N . ASP A 1 106 ? -14.782 -11.764 -6.679 1.00 80.19 106 ASP A N 1
ATOM 833 C CA . ASP A 1 106 ? -14.967 -13.216 -6.722 1.00 80.19 106 ASP A CA 1
ATOM 834 C C . ASP A 1 106 ? -14.858 -13.837 -5.325 1.00 80.19 106 ASP A C 1
ATOM 836 O O . ASP A 1 106 ? -15.689 -14.658 -4.935 1.00 80.19 106 ASP A O 1
ATOM 840 N N . HIS A 1 107 ? -13.876 -13.398 -4.532 1.00 80.38 107 HIS A N 1
ATOM 841 C CA . HIS A 1 107 ? -13.700 -13.867 -3.161 1.00 80.38 107 HIS A CA 1
ATOM 842 C C . HIS A 1 107 ? -14.873 -13.467 -2.251 1.00 80.38 107 HIS A C 1
ATOM 844 O O . HIS A 1 107 ? -15.382 -14.302 -1.508 1.00 80.38 107 HIS A O 1
ATOM 850 N N . ILE A 1 108 ? -15.358 -12.223 -2.341 1.00 82.94 108 ILE A N 1
ATOM 851 C CA . ILE A 1 108 ? -16.524 -11.749 -1.575 1.00 82.94 108 ILE A CA 1
ATOM 852 C C . ILE A 1 108 ? -17.791 -12.527 -1.960 1.00 82.94 108 ILE A C 1
ATOM 854 O O . ILE A 1 108 ? -18.569 -12.896 -1.082 1.00 82.94 108 ILE A O 1
ATOM 858 N N . LYS A 1 109 ? -17.991 -12.822 -3.251 1.00 81.44 109 LYS A N 1
ATOM 859 C CA . LYS A 1 109 ? -19.119 -13.641 -3.727 1.00 81.44 109 LYS A CA 1
ATOM 860 C C . LYS A 1 109 ? -19.042 -15.085 -3.238 1.00 81.44 109 LYS A C 1
ATOM 862 O O . LYS A 1 109 ? -20.073 -15.665 -2.911 1.00 81.44 109 LYS A O 1
ATOM 867 N N . ALA A 1 110 ? -17.840 -15.657 -3.178 1.00 83.88 110 ALA A N 1
ATOM 868 C CA . ALA A 1 110 ? -17.617 -17.009 -2.671 1.00 83.88 110 ALA A CA 1
ATOM 869 C C . ALA A 1 110 ? -17.753 -17.105 -1.138 1.00 83.88 110 ALA A C 1
ATOM 871 O O . ALA A 1 110 ? -18.133 -18.155 -0.622 1.00 83.88 110 ALA A O 1
ATOM 872 N N . HIS A 1 111 ? -17.474 -16.015 -0.414 1.00 85.75 111 HIS A N 1
ATOM 873 C CA . HIS A 1 111 ? -17.463 -15.967 1.053 1.00 85.75 111 HIS A CA 1
ATOM 874 C C . HIS A 1 111 ? -18.250 -14.763 1.614 1.00 85.75 111 HIS A C 1
ATOM 876 O O . HIS A 1 111 ? -17.699 -13.930 2.342 1.00 85.75 111 HIS A O 1
ATOM 882 N N . PRO A 1 112 ? -19.560 -14.652 1.326 1.00 82.44 112 PRO A N 1
ATOM 883 C CA . PRO A 1 112 ? -20.344 -13.466 1.670 1.00 82.44 112 PRO A CA 1
ATOM 884 C C . PRO A 1 112 ? -20.475 -13.254 3.183 1.00 82.44 112 PRO A C 1
ATOM 886 O O . PRO A 1 112 ? -20.528 -12.113 3.645 1.00 82.44 112 PRO A O 1
ATOM 889 N N . ASP A 1 113 ? -20.500 -14.331 3.968 1.00 84.56 113 ASP A N 1
ATOM 890 C CA . ASP A 1 113 ? -20.642 -14.246 5.422 1.00 84.56 113 ASP A CA 1
ATOM 891 C C . ASP A 1 113 ? -19.349 -13.803 6.114 1.00 84.56 113 ASP A C 1
ATOM 893 O O . ASP A 1 113 ? -19.415 -13.015 7.058 1.00 84.56 113 ASP A O 1
ATOM 897 N N . GLU A 1 114 ? -18.174 -14.198 5.603 1.00 86.06 114 GLU A N 1
ATOM 898 C CA . GLU A 1 114 ? -16.891 -13.658 6.083 1.00 86.06 114 GLU A CA 1
ATOM 899 C C . GLU A 1 114 ? -16.836 -12.147 5.844 1.00 86.06 114 GLU A C 1
ATOM 901 O O . GLU A 1 114 ? -16.465 -11.368 6.726 1.00 86.06 114 GLU A O 1
ATOM 906 N N . ALA A 1 115 ? -17.253 -11.717 4.657 1.00 83.50 115 ALA A N 1
ATOM 907 C CA . ALA A 1 115 ? -17.194 -10.318 4.283 1.00 83.50 115 ALA A CA 1
ATOM 908 C C . ALA A 1 115 ? -18.168 -9.458 5.120 1.00 83.50 115 ALA A C 1
ATOM 910 O O . ALA A 1 115 ? -17.796 -8.379 5.587 1.00 83.50 115 ALA A O 1
ATOM 911 N N . ARG A 1 116 ? -19.374 -9.966 5.421 1.00 85.25 116 ARG A N 1
ATOM 912 C CA . ARG A 1 116 ? -20.321 -9.338 6.368 1.00 85.25 116 ARG A CA 1
ATOM 913 C C . ARG A 1 116 ? -19.775 -9.283 7.794 1.00 85.25 116 ARG A C 1
ATOM 915 O O . ARG A 1 116 ? -19.909 -8.252 8.451 1.00 85.25 116 ARG A O 1
ATOM 922 N N . ALA A 1 117 ? -19.147 -10.362 8.264 1.00 87.31 117 ALA A N 1
ATOM 923 C CA . ALA A 1 117 ? -18.538 -10.401 9.590 1.00 87.31 117 ALA A CA 1
ATOM 924 C C . ALA A 1 117 ? -17.432 -9.347 9.720 1.00 87.31 117 ALA A C 1
ATOM 926 O O . ALA A 1 117 ? -17.377 -8.635 10.719 1.00 87.31 117 ALA A O 1
ATOM 927 N N . ARG A 1 118 ? -16.605 -9.169 8.681 1.00 84.12 118 ARG A N 1
ATOM 928 C CA . ARG A 1 118 ? -15.595 -8.102 8.652 1.00 84.12 118 ARG A CA 1
ATOM 929 C C . ARG A 1 118 ? -16.213 -6.708 8.668 1.00 84.12 118 ARG A C 1
ATOM 931 O O . ARG A 1 118 ? -15.733 -5.869 9.423 1.00 84.12 118 ARG A O 1
ATOM 938 N N . VAL A 1 119 ? -17.294 -6.457 7.923 1.00 87.44 119 VAL A N 1
ATOM 939 C CA . VAL A 1 119 ? -18.020 -5.173 7.999 1.00 87.44 119 VAL A CA 1
ATOM 940 C C . VAL A 1 119 ? -18.467 -4.877 9.432 1.00 87.44 119 VAL A C 1
ATOM 942 O O . VAL A 1 119 ? -18.279 -3.758 9.897 1.00 87.44 119 VAL A O 1
ATOM 945 N N . ALA A 1 120 ? -18.970 -5.871 10.167 1.00 87.12 120 ALA A N 1
ATOM 946 C CA . ALA A 1 120 ? -19.399 -5.695 11.556 1.00 87.12 120 ALA A CA 1
ATOM 947 C C . ALA A 1 120 ? -18.256 -5.322 12.527 1.00 87.12 120 ALA A C 1
ATOM 949 O O . ALA A 1 120 ? -18.527 -4.783 13.597 1.00 87.12 120 ALA A O 1
ATOM 950 N N . THR A 1 121 ? -16.989 -5.561 12.160 1.00 87.62 121 THR A N 1
ATOM 951 C CA . THR A 1 121 ? -15.821 -5.142 12.963 1.00 87.62 121 THR A CA 1
ATOM 952 C C . THR A 1 121 ? -15.450 -3.667 12.789 1.00 87.62 121 THR A C 1
ATOM 954 O O . THR A 1 121 ? -14.653 -3.138 13.562 1.00 87.62 121 THR A O 1
ATOM 957 N N . LEU A 1 122 ? -16.020 -2.989 11.787 1.00 81.12 122 LEU A N 1
ATOM 958 C CA . LEU A 1 122 ? -15.784 -1.571 11.535 1.00 81.12 122 LEU A CA 1
ATOM 959 C C . LEU A 1 122 ? -16.536 -0.685 12.541 1.00 81.12 122 LEU A C 1
ATOM 961 O O . LEU A 1 122 ? -17.460 -1.128 13.227 1.00 81.12 122 LEU A O 1
ATOM 965 N N . SER A 1 123 ? -16.170 0.598 12.609 1.00 86.69 123 SER A N 1
ATOM 966 C CA . SER A 1 123 ? -16.886 1.571 13.443 1.00 86.69 123 SER A CA 1
ATOM 967 C C . SER A 1 123 ? -18.332 1.748 12.968 1.00 86.69 123 SER A C 1
ATOM 969 O O . SER A 1 123 ? -18.613 1.655 11.776 1.00 86.69 123 SER A O 1
ATOM 971 N N . ALA A 1 124 ? -19.260 2.077 13.872 1.00 85.19 124 ALA A N 1
ATOM 972 C CA . ALA A 1 124 ? -20.683 2.221 13.532 1.00 85.19 124 ALA A CA 1
ATOM 973 C C . ALA A 1 124 ? -20.937 3.177 12.345 1.00 85.19 124 ALA A C 1
ATOM 975 O O . ALA A 1 124 ? -21.777 2.906 11.492 1.00 85.19 124 ALA A O 1
ATOM 976 N N . ALA A 1 125 ? -20.155 4.258 12.240 1.00 84.25 125 ALA A N 1
ATOM 977 C CA . ALA A 1 125 ? -20.245 5.218 11.137 1.00 84.25 125 ALA A CA 1
ATOM 978 C C . ALA A 1 125 ? -19.784 4.654 9.777 1.00 84.25 125 ALA A C 1
ATOM 980 O O . ALA A 1 125 ? -20.164 5.179 8.733 1.00 84.25 125 ALA A O 1
ATOM 981 N N . THR A 1 126 ? -18.967 3.598 9.772 1.00 81.06 126 THR A N 1
ATOM 982 C CA . THR A 1 126 ? -18.389 2.994 8.559 1.00 81.06 126 THR A CA 1
ATOM 983 C C . THR A 1 126 ? -19.036 1.661 8.179 1.00 81.06 126 THR A C 1
ATOM 985 O O . THR A 1 126 ? -18.919 1.238 7.030 1.00 81.06 126 THR A O 1
ATOM 988 N N . GLN A 1 127 ? -19.796 1.039 9.086 1.00 82.62 127 GLN A N 1
ATOM 989 C CA . GLN A 1 127 ? -20.532 -0.204 8.831 1.00 82.62 127 GLN A CA 1
ATOM 990 C C . GLN A 1 127 ? -21.553 -0.072 7.697 1.00 82.62 127 GLN A C 1
ATOM 992 O O . GLN A 1 127 ? -21.581 -0.911 6.799 1.00 82.62 127 GLN A O 1
ATOM 997 N N . GLN A 1 128 ? -22.370 0.986 7.709 1.00 81.69 128 GLN A N 1
ATOM 998 C CA . GLN A 1 128 ? -23.390 1.220 6.684 1.00 81.69 128 GLN A CA 1
ATOM 999 C C . GLN A 1 128 ? -22.778 1.398 5.278 1.00 81.69 128 GLN A C 1
ATOM 1001 O O . GLN A 1 128 ? -23.122 0.612 4.393 1.00 81.69 128 GLN A O 1
ATOM 1006 N N . PRO A 1 129 ? -21.836 2.341 5.047 1.00 84.81 129 PRO A N 1
ATOM 1007 C CA . PRO A 1 129 ? -21.235 2.499 3.724 1.00 84.81 129 PRO A CA 1
ATOM 1008 C C . PRO A 1 129 ? -20.459 1.253 3.277 1.00 84.81 129 PRO A C 1
ATOM 1010 O O . PRO A 1 129 ? -20.561 0.864 2.116 1.00 84.81 129 PRO A O 1
ATOM 1013 N N . ALA A 1 130 ? -19.742 0.569 4.175 1.00 81.25 130 ALA A N 1
ATOM 1014 C CA . ALA A 1 130 ? -19.051 -0.674 3.829 1.00 81.25 130 ALA A CA 1
ATOM 1015 C C . ALA A 1 130 ? -20.032 -1.807 3.473 1.00 81.25 130 ALA A C 1
ATOM 1017 O O . ALA A 1 130 ? -19.795 -2.554 2.525 1.00 81.25 130 ALA A O 1
ATOM 1018 N N . GLY A 1 131 ? -21.158 -1.908 4.184 1.00 85.81 131 GLY A N 1
ATOM 1019 C CA . GLY A 1 131 ? -22.228 -2.857 3.890 1.00 85.81 131 GLY A CA 1
ATOM 1020 C C . GLY A 1 131 ? -22.908 -2.591 2.546 1.00 85.81 131 GLY A C 1
ATOM 1021 O O . GLY A 1 131 ? -23.219 -3.536 1.821 1.00 85.81 131 GLY A O 1
ATOM 1022 N N . ASP A 1 132 ? -23.099 -1.327 2.172 1.00 84.62 132 ASP A N 1
ATOM 1023 C CA . ASP A 1 132 ? -23.676 -0.961 0.877 1.00 84.62 132 ASP A CA 1
ATOM 1024 C C . ASP A 1 132 ? -22.714 -1.249 -0.286 1.00 84.62 132 ASP A C 1
ATOM 1026 O O . ASP A 1 132 ? -23.142 -1.781 -1.311 1.00 84.62 132 ASP A O 1
ATOM 1030 N N . ILE A 1 133 ? -21.407 -1.034 -0.099 1.00 81.75 133 ILE A N 1
ATOM 1031 C CA . ILE A 1 133 ? -20.377 -1.485 -1.050 1.00 81.75 133 ILE A CA 1
ATOM 1032 C C . ILE A 1 133 ? -20.397 -3.014 -1.178 1.00 81.75 133 ILE A C 1
ATOM 1034 O O . ILE A 1 133 ? -20.370 -3.546 -2.289 1.00 81.75 133 ILE A O 1
ATOM 1038 N N . LEU A 1 134 ? -20.504 -3.736 -0.058 1.00 83.81 134 LEU A N 1
ATOM 1039 C CA . LEU A 1 134 ? -20.558 -5.197 -0.056 1.00 83.81 134 LEU A CA 1
ATOM 1040 C C . LEU A 1 134 ? -21.740 -5.733 -0.875 1.00 83.81 134 LEU A C 1
ATOM 1042 O O . LEU A 1 134 ? -21.601 -6.709 -1.610 1.00 83.81 134 LEU A O 1
ATOM 1046 N N . LYS A 1 135 ? -22.905 -5.078 -0.782 1.00 82.88 135 LYS A N 1
ATOM 1047 C CA . LYS A 1 135 ? -24.092 -5.436 -1.573 1.00 82.88 135 LYS A CA 1
ATOM 1048 C C . LYS A 1 135 ? -23.849 -5.291 -3.071 1.00 82.88 135 LYS A C 1
ATOM 1050 O O . LYS A 1 135 ? -24.366 -6.113 -3.818 1.00 82.88 135 LYS A O 1
ATOM 1055 N N . ILE A 1 136 ? -23.071 -4.298 -3.511 1.00 80.81 136 ILE A N 1
ATOM 1056 C CA . ILE A 1 136 ? -22.711 -4.137 -4.929 1.00 80.81 136 ILE A CA 1
ATOM 1057 C C . ILE A 1 136 ? -21.920 -5.363 -5.397 1.00 80.81 136 ILE A C 1
ATOM 1059 O O . ILE A 1 136 ? -22.292 -5.976 -6.397 1.00 80.81 136 ILE A O 1
ATOM 1063 N N . PHE A 1 137 ? -20.904 -5.778 -4.633 1.00 73.00 137 PHE A N 1
ATOM 1064 C CA . PHE A 1 137 ? -20.087 -6.953 -4.955 1.00 73.00 137 PHE A CA 1
ATOM 1065 C C . PHE A 1 137 ? -20.869 -8.273 -4.909 1.00 73.00 137 PHE A C 1
ATOM 1067 O O . PHE A 1 137 ? -20.666 -9.120 -5.774 1.00 73.00 137 PHE A O 1
ATOM 1074 N N . CYS A 1 138 ? -21.780 -8.447 -3.947 1.00 69.94 138 CYS A N 1
ATOM 1075 C CA . CYS A 1 138 ? -22.611 -9.652 -3.826 1.00 69.94 138 CYS A CA 1
ATOM 1076 C C . CYS A 1 138 ? -23.844 -9.655 -4.744 1.00 69.94 138 CYS A C 1
ATOM 1078 O O . CYS A 1 138 ? -24.545 -10.662 -4.812 1.00 69.94 138 CYS A O 1
ATOM 1080 N N . SER A 1 139 ? -24.158 -8.544 -5.414 1.00 68.19 139 SER A N 1
ATOM 1081 C CA . SER A 1 139 ? -25.280 -8.500 -6.347 1.00 68.19 139 SER A CA 1
ATOM 1082 C C . SER A 1 139 ? -24.874 -9.095 -7.697 1.00 68.19 139 SER A C 1
ATOM 1084 O O . SER A 1 139 ? -23.900 -8.668 -8.312 1.00 68.19 139 SER A O 1
ATOM 1086 N N . ASP A 1 140 ? -25.663 -10.042 -8.209 1.00 55.50 140 ASP A N 1
ATOM 1087 C CA . ASP A 1 140 ? -25.510 -10.622 -9.558 1.00 55.50 140 ASP A CA 1
ATOM 1088 C C . ASP A 1 140 ? -25.827 -9.637 -10.696 1.00 55.50 140 ASP A C 1
ATOM 1090 O O . ASP A 1 140 ? -25.946 -10.017 -11.860 1.00 55.50 140 ASP A O 1
ATOM 1094 N N . LYS A 1 141 ? -25.954 -8.342 -10.390 1.00 51.84 141 LYS A N 1
ATOM 1095 C CA . LYS A 1 141 ? -26.098 -7.297 -11.397 1.00 51.84 141 LYS A CA 1
ATOM 1096 C C . LYS A 1 141 ? -24.727 -6.972 -11.981 1.00 51.84 141 LYS A C 1
ATOM 1098 O O . LYS A 1 141 ? -24.185 -5.893 -11.767 1.00 51.84 141 LYS A O 1
ATOM 1103 N N . THR A 1 142 ? -24.179 -7.894 -12.766 1.00 43.75 142 THR A N 1
ATOM 1104 C CA . THR A 1 142 ? -23.323 -7.489 -13.878 1.00 43.75 142 THR A CA 1
ATOM 1105 C C . THR A 1 142 ? -24.177 -6.592 -14.768 1.00 43.75 142 THR A C 1
ATOM 1107 O O . THR A 1 142 ? -25.157 -7.038 -15.366 1.00 43.75 142 THR A O 1
ATOM 1110 N N . ALA A 1 143 ? -23.858 -5.297 -14.799 1.00 38.06 143 ALA A N 1
ATOM 1111 C CA . ALA A 1 143 ? -24.317 -4.446 -15.884 1.00 38.06 143 ALA A CA 1
ATOM 1112 C C . ALA A 1 143 ? -23.840 -5.116 -17.182 1.00 38.06 143 ALA A C 1
ATOM 1114 O O . ALA A 1 143 ? -22.636 -5.292 -17.375 1.00 38.06 143 ALA A O 1
ATOM 1115 N N . ARG A 1 144 ? -24.794 -5.609 -17.976 1.00 34.41 144 ARG A N 1
ATOM 1116 C CA . ARG A 1 144 ? -24.554 -6.011 -19.362 1.00 34.41 144 ARG A CA 1
ATOM 1117 C C . ARG A 1 144 ? -24.238 -4.783 -20.197 1.00 34.41 144 ARG A C 1
ATOM 1119 O O . ARG A 1 144 ? -24.854 -3.731 -19.913 1.00 34.41 144 ARG A O 1
#

Organism: NCBI:txid358040

Secondary structure (DSSP, 8-state):
-PPPHHHHHHHHHHHHHHHHHHH-HHHHHHHHTTS-HHHHHHHHHHHHHHHSSS-HHHHHHHHHHHHHTS-HHHHHHHHHHHHHHHHHTTSS-HHHHHHHHHHHHHHHHH-HHHHHHHHHTS-HHHHHHHHHHHHHHHS-----

Foldseek 3Di:
DDQDPVNVLLQVLLVVVLVVCVVCVVVQLVLLVPADPLLSVLSVVLNCLSNDPDDPVVSVVSNVVSLVPDDPVSSVRSVVSVVVVCVVSCSCPPVNVVVVVVVVLVVCLVPVPVQLVVLVVDDPVRSVVSVVVSCVSNDPPPPD